Protein AF-A0A2H5F5C8-F1 (afdb_monomer)

pLDDT: mean 87.79, std 9.6, range [45.59, 97.62]

Structure (mmCIF, N/CA/C/O backbone):
data_AF-A0A2H5F5C8-F1
#
_entry.id   AF-A0A2H5F5C8-F1
#
loop_
_atom_site.group_PDB
_atom_site.id
_atom_site.type_symbol
_atom_site.label_atom_id
_atom_site.label_alt_id
_atom_site.label_comp_id
_atom_site.label_asym_id
_atom_site.label_entity_id
_atom_site.label_seq_id
_atom_site.pdbx_PDB_ins_code
_atom_site.Cartn_x
_atom_site.Cartn_y
_atom_site.Cartn_z
_atom_site.occupancy
_atom_site.B_iso_or_equiv
_atom_site.auth_seq_id
_atom_site.auth_comp_id
_atom_site.auth_asym_id
_atom_site.auth_atom_id
_atom_site.pdbx_PDB_model_num
ATOM 1 N N . MET A 1 1 ? 4.984 -5.733 -48.527 1.00 45.59 1 MET A N 1
ATOM 2 C CA . MET A 1 1 ? 6.056 -5.395 -47.570 1.00 45.59 1 MET A CA 1
ATOM 3 C C . MET A 1 1 ? 6.293 -6.634 -46.742 1.00 45.59 1 MET A C 1
ATOM 5 O O . MET A 1 1 ? 5.327 -7.147 -46.199 1.00 45.59 1 MET A O 1
ATOM 9 N N . THR A 1 2 ? 7.505 -7.177 -46.758 1.00 55.44 2 THR A N 1
ATOM 10 C CA . THR A 1 2 ?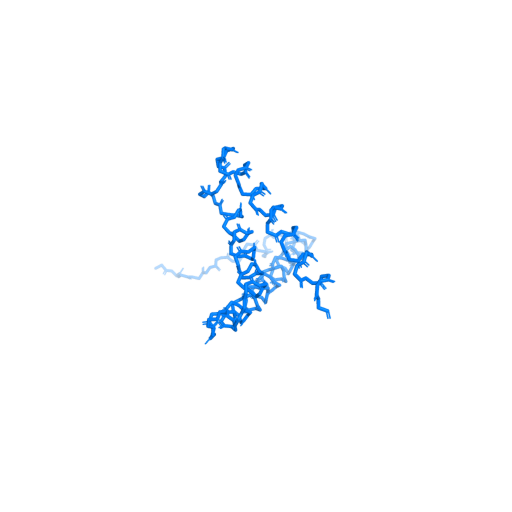 7.842 -8.352 -45.951 1.00 55.44 2 THR A CA 1
ATOM 11 C C . THR A 1 2 ? 8.065 -7.873 -44.523 1.00 55.44 2 THR A C 1
ATOM 13 O O . THR A 1 2 ? 8.989 -7.102 -44.284 1.00 55.44 2 THR A O 1
ATOM 16 N N . ASP A 1 3 ? 7.185 -8.281 -43.614 1.00 66.12 3 ASP A N 1
ATOM 17 C CA . ASP A 1 3 ? 7.158 -7.908 -42.191 1.00 66.12 3 ASP A CA 1
ATOM 18 C C . ASP A 1 3 ? 8.200 -8.684 -41.362 1.00 66.12 3 ASP A C 1
ATOM 20 O O . ASP A 1 3 ? 7.984 -8.986 -40.191 1.00 66.12 3 ASP A O 1
ATOM 24 N N . ASP A 1 4 ? 9.331 -9.049 -41.973 1.00 73.12 4 ASP A N 1
ATOM 25 C CA . ASP A 1 4 ? 10.385 -9.765 -41.261 1.00 73.12 4 ASP A CA 1
ATOM 26 C C . ASP A 1 4 ? 11.251 -8.758 -40.491 1.00 73.12 4 ASP A C 1
ATOM 28 O O . ASP A 1 4 ? 11.880 -7.884 -41.108 1.00 73.12 4 ASP A O 1
ATOM 32 N N . PRO A 1 5 ? 11.298 -8.836 -39.149 1.00 75.25 5 PRO A N 1
ATOM 33 C CA . PRO A 1 5 ? 12.105 -7.929 -38.355 1.00 75.25 5 PRO A CA 1
ATOM 34 C C . PRO A 1 5 ? 13.589 -8.126 -38.683 1.00 75.25 5 PRO A C 1
ATOM 36 O O . PRO A 1 5 ? 14.142 -9.219 -38.579 1.00 75.25 5 PRO A O 1
ATOM 39 N N . VAL A 1 6 ? 14.250 -7.038 -39.081 1.00 76.75 6 VAL A N 1
ATOM 40 C CA . VAL A 1 6 ? 15.679 -7.042 -39.408 1.00 76.75 6 VAL A CA 1
ATOM 41 C C . VAL A 1 6 ? 16.496 -7.256 -38.134 1.00 76.75 6 VAL A C 1
ATOM 43 O O . VAL A 1 6 ? 16.494 -6.407 -37.241 1.00 76.75 6 VAL A O 1
ATOM 46 N N . ASP A 1 7 ? 17.247 -8.357 -38.070 1.00 79.88 7 ASP A N 1
ATOM 47 C CA . ASP A 1 7 ? 18.155 -8.633 -36.956 1.00 79.88 7 ASP A CA 1
ATOM 48 C C . ASP A 1 7 ? 19.394 -7.721 -37.005 1.00 79.88 7 ASP A C 1
ATOM 50 O O . ASP A 1 7 ? 20.328 -7.922 -37.789 1.00 79.88 7 ASP A O 1
ATOM 54 N N . LEU A 1 8 ? 19.416 -6.707 -36.137 1.00 80.75 8 LEU A N 1
ATOM 55 C CA . LEU A 1 8 ? 20.527 -5.765 -36.005 1.00 80.75 8 LEU A CA 1
ATOM 56 C C . LEU A 1 8 ? 21.739 -6.350 -35.259 1.00 80.75 8 LEU A C 1
ATOM 58 O O . LEU A 1 8 ? 22.832 -5.783 -35.356 1.00 80.75 8 LEU A O 1
ATOM 62 N N . ASP A 1 9 ? 21.595 -7.473 -34.548 1.00 77.50 9 ASP A N 1
ATOM 63 C CA . ASP A 1 9 ? 22.703 -8.100 -33.818 1.00 77.50 9 ASP A CA 1
ATOM 64 C C . ASP A 1 9 ? 23.704 -8.772 -34.765 1.00 77.50 9 ASP A C 1
ATOM 66 O O . ASP A 1 9 ? 24.905 -8.813 -34.473 1.00 77.50 9 ASP A O 1
ATOM 70 N N . THR A 1 10 ? 23.270 -9.206 -35.953 1.00 79.00 10 THR A N 1
ATOM 71 C CA . THR A 1 10 ? 24.188 -9.696 -37.001 1.00 79.00 10 THR A CA 1
ATOM 72 C C . THR A 1 10 ? 25.226 -8.650 -37.415 1.00 79.00 10 THR A C 1
ATOM 74 O O . THR A 1 10 ? 26.347 -9.012 -37.773 1.00 79.00 10 THR A O 1
ATOM 77 N N . ARG A 1 11 ? 24.895 -7.357 -37.290 1.00 81.25 11 ARG A N 1
ATOM 78 C CA . ARG A 1 11 ? 25.766 -6.221 -37.637 1.00 81.25 11 ARG A CA 1
ATOM 79 C C . ARG A 1 11 ? 26.681 -5.771 -36.493 1.00 81.25 11 ARG A C 1
ATOM 81 O O . ARG A 1 11 ? 27.524 -4.902 -36.703 1.00 81.25 11 ARG A O 1
ATOM 88 N N . ARG A 1 12 ? 26.523 -6.324 -35.283 1.00 81.81 12 ARG A N 1
ATOM 89 C CA . ARG A 1 12 ? 27.374 -6.009 -34.124 1.00 81.81 12 ARG A CA 1
ATOM 90 C C . ARG A 1 12 ? 28.643 -6.860 -34.112 1.00 81.81 12 ARG A C 1
ATOM 92 O O . ARG A 1 12 ? 28.654 -8.002 -34.571 1.00 81.81 12 ARG A O 1
ATOM 99 N N . SER A 1 13 ? 29.703 -6.314 -33.514 1.00 87.31 13 SER A N 1
ATOM 100 C CA . SER A 1 13 ? 30.874 -7.106 -33.126 1.00 87.31 13 SER A CA 1
ATOM 101 C C . SER A 1 13 ? 30.466 -8.217 -32.150 1.00 87.31 13 SER A C 1
ATOM 103 O O . SER A 1 13 ? 29.433 -8.127 -31.481 1.00 87.31 13 SER A O 1
ATOM 105 N N . ALA A 1 14 ? 31.277 -9.273 -32.050 1.00 86.19 14 ALA A N 1
ATOM 106 C CA . ALA A 1 14 ? 31.010 -10.380 -31.129 1.00 86.19 14 ALA A CA 1
ATOM 107 C C . ALA A 1 14 ? 30.842 -9.896 -29.674 1.00 86.19 14 ALA A C 1
ATOM 109 O O . ALA A 1 14 ? 29.884 -10.277 -29.008 1.00 86.19 14 ALA A O 1
ATOM 110 N N . GLU A 1 15 ? 31.698 -8.977 -29.225 1.00 86.75 15 GLU A N 1
ATOM 111 C CA . GLU A 1 15 ? 31.604 -8.335 -27.907 1.00 86.75 15 GLU A CA 1
ATOM 112 C C . GLU A 1 15 ? 30.312 -7.519 -27.746 1.00 86.75 15 GLU A C 1
ATOM 114 O O . GLU A 1 15 ? 29.643 -7.604 -26.718 1.00 86.75 15 GLU A O 1
ATOM 119 N N . GLY A 1 16 ? 29.907 -6.775 -28.783 1.00 86.62 16 GLY A N 1
ATOM 120 C CA . GLY A 1 16 ? 28.669 -5.994 -28.777 1.00 86.62 16 GLY A CA 1
ATOM 121 C C . GLY A 1 16 ? 27.409 -6.859 -28.698 1.00 86.62 16 GLY A C 1
ATOM 122 O O . GLY A 1 16 ? 26.440 -6.463 -28.047 1.00 86.62 16 GLY A O 1
ATOM 123 N N . ARG A 1 17 ? 27.429 -8.048 -29.315 1.00 86.25 17 ARG A N 1
ATOM 124 C CA . ARG A 1 17 ? 26.360 -9.049 -29.183 1.00 86.25 17 ARG A CA 1
ATOM 125 C C . ARG A 1 17 ? 26.287 -9.605 -27.766 1.00 86.25 17 ARG A C 1
ATOM 127 O O . ARG A 1 17 ? 25.212 -9.588 -27.183 1.00 86.25 17 ARG A O 1
ATOM 134 N N . ILE A 1 18 ? 27.418 -10.019 -27.194 1.00 86.75 18 ILE A N 1
ATOM 135 C CA . ILE A 1 18 ? 27.481 -10.571 -25.830 1.00 86.75 18 ILE A CA 1
ATOM 136 C C . ILE A 1 18 ? 27.014 -9.532 -24.800 1.00 86.75 18 ILE A C 1
ATOM 138 O O . ILE A 1 18 ? 26.169 -9.827 -23.962 1.00 86.75 18 ILE A O 1
ATOM 142 N N . ALA A 1 19 ? 27.483 -8.284 -24.896 1.00 86.81 19 ALA A N 1
ATOM 143 C CA . ALA A 1 19 ? 27.067 -7.213 -23.989 1.00 86.81 19 ALA A CA 1
ATOM 144 C C . ALA A 1 19 ? 25.572 -6.864 -24.120 1.00 86.81 19 ALA A C 1
ATOM 146 O O . ALA A 1 19 ? 24.916 -6.494 -23.144 1.00 86.81 19 ALA A O 1
ATOM 147 N N . ALA A 1 20 ? 25.010 -6.937 -25.329 1.00 86.69 20 ALA A N 1
ATOM 148 C CA . ALA A 1 20 ? 23.572 -6.782 -25.526 1.00 86.69 20 ALA A CA 1
ATOM 149 C C . ALA A 1 20 ? 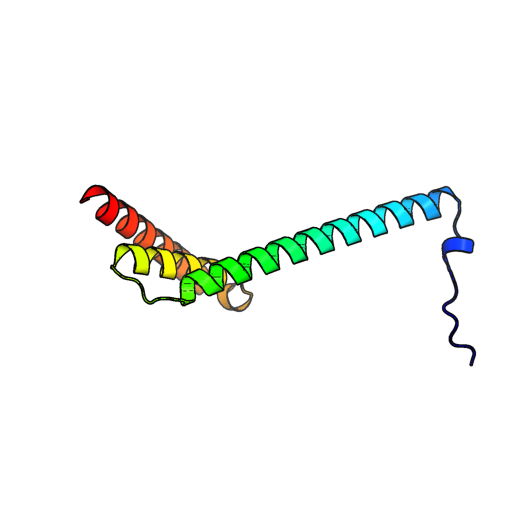22.785 -7.958 -24.937 1.00 86.69 20 ALA A C 1
ATOM 151 O O . ALA A 1 20 ? 21.751 -7.734 -24.312 1.00 86.69 20 ALA A O 1
ATOM 152 N N . ASP A 1 21 ? 23.292 -9.176 -25.093 1.00 87.56 21 ASP A N 1
ATOM 153 C CA . ASP A 1 21 ? 22.643 -10.379 -24.596 1.00 87.56 21 ASP A CA 1
ATOM 154 C C . ASP A 1 21 ? 22.604 -10.436 -23.068 1.00 87.56 21 ASP A C 1
ATOM 156 O O . ASP A 1 21 ? 21.534 -10.629 -22.496 1.00 87.56 21 ASP A O 1
ATOM 160 N N . ILE A 1 22 ? 23.722 -10.111 -22.407 1.00 89.38 22 ILE A N 1
ATOM 161 C CA . ILE A 1 22 ? 23.793 -9.974 -20.944 1.00 89.38 22 ILE A CA 1
ATOM 162 C C . ILE A 1 22 ? 22.747 -8.970 -20.453 1.00 89.38 22 ILE A C 1
ATOM 164 O O . ILE A 1 22 ? 21.964 -9.284 -19.565 1.00 89.38 22 ILE A O 1
ATOM 168 N N . ARG A 1 23 ? 22.666 -7.782 -21.071 1.00 89.69 23 ARG A N 1
ATOM 169 C CA . ARG A 1 23 ? 21.670 -6.766 -20.684 1.00 89.69 23 ARG A CA 1
ATOM 170 C C . ARG A 1 23 ? 20.235 -7.249 -20.871 1.00 89.69 23 ARG A C 1
ATOM 172 O O . ARG A 1 23 ? 19.395 -6.971 -20.020 1.00 89.69 23 ARG A O 1
ATOM 179 N N . ARG A 1 24 ? 19.942 -7.963 -21.964 1.00 89.94 24 ARG A N 1
ATOM 180 C CA . ARG A 1 24 ? 18.610 -8.544 -22.190 1.00 89.94 24 ARG A CA 1
ATOM 181 C C . ARG A 1 24 ? 18.277 -9.602 -21.151 1.00 89.94 24 ARG A C 1
ATOM 183 O O . ARG A 1 24 ? 17.140 -9.635 -20.697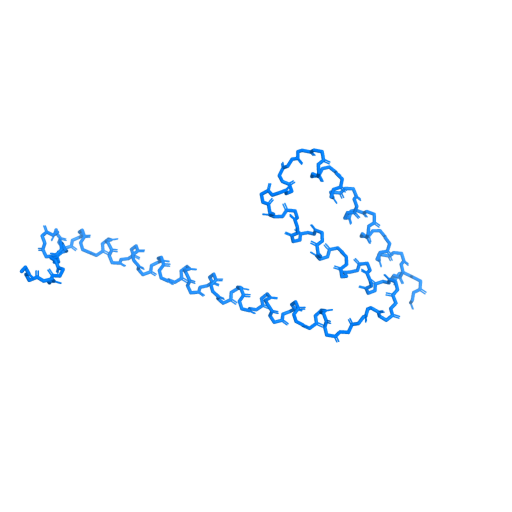 1.00 89.94 24 ARG A O 1
ATOM 190 N N . HIS A 1 25 ? 19.232 -10.454 -20.795 1.00 89.94 25 HIS A N 1
ATOM 191 C CA . HIS A 1 25 ? 19.024 -11.476 -19.778 1.00 89.94 25 HIS A CA 1
ATOM 192 C C . HIS A 1 25 ? 18.767 -10.837 -18.412 1.00 89.94 25 HIS A C 1
ATOM 194 O O . HIS A 1 25 ? 17.719 -11.083 -17.829 1.00 89.94 25 HIS A O 1
ATOM 200 N N . SER A 1 26 ? 19.613 -9.891 -17.993 1.00 88.88 26 SER A N 1
ATOM 201 C CA . SER A 1 26 ? 19.419 -9.156 -16.739 1.00 88.88 26 SER A CA 1
ATOM 202 C C . SER A 1 26 ? 18.081 -8.414 -16.680 1.00 88.88 26 SER A C 1
ATOM 204 O O . SER A 1 26 ? 17.447 -8.387 -15.630 1.00 88.88 26 SER A O 1
ATOM 206 N N . LEU A 1 27 ? 17.619 -7.829 -17.794 1.00 91.81 27 LEU A N 1
ATOM 207 C CA . LEU A 1 27 ? 16.298 -7.199 -17.851 1.00 91.81 27 LEU A CA 1
ATOM 208 C C . LEU A 1 27 ? 15.171 -8.232 -17.713 1.00 91.81 27 LEU A C 1
ATOM 210 O O . LEU A 1 27 ? 14.226 -7.998 -16.970 1.00 91.81 27 LEU A O 1
ATOM 214 N N . LYS A 1 28 ? 15.275 -9.379 -18.395 1.00 91.00 28 LYS A N 1
ATOM 215 C CA . LYS A 1 28 ? 14.283 -10.462 -18.302 1.00 91.00 28 LYS A CA 1
ATOM 216 C C . LYS A 1 28 ? 14.187 -11.039 -16.894 1.00 91.00 28 LYS A C 1
ATOM 218 O O . LYS A 1 28 ? 13.074 -11.283 -16.432 1.00 91.00 28 LYS A O 1
ATOM 223 N N . ASP A 1 29 ? 15.324 -11.243 -16.237 1.00 89.75 29 ASP A N 1
ATOM 224 C CA . ASP A 1 29 ? 15.382 -11.748 -14.865 1.00 89.75 29 ASP A CA 1
ATOM 225 C C . ASP A 1 29 ? 14.752 -10.730 -13.910 1.00 89.75 29 ASP A C 1
ATOM 227 O O . ASP A 1 29 ? 13.840 -11.067 -13.159 1.00 89.75 29 ASP A O 1
ATOM 231 N N . PHE A 1 30 ? 15.121 -9.451 -14.041 1.00 90.44 30 PHE A N 1
ATOM 232 C CA . PHE A 1 30 ? 14.506 -8.366 -13.277 1.00 90.44 30 PHE A CA 1
ATOM 233 C C . PHE A 1 30 ? 12.985 -8.298 -13.480 1.00 90.44 30 PHE A C 1
ATOM 235 O O . PHE A 1 30 ? 12.226 -8.172 -12.523 1.00 90.44 30 PHE A O 1
ATOM 242 N N . GLU A 1 31 ? 12.507 -8.408 -14.719 1.00 92.19 31 GLU A N 1
ATOM 243 C CA . GLU A 1 31 ? 11.075 -8.443 -15.011 1.00 92.19 31 GLU A CA 1
ATOM 244 C C . GLU A 1 31 ? 10.380 -9.675 -14.414 1.00 92.19 31 GLU A C 1
ATOM 246 O O . GLU A 1 31 ? 9.229 -9.579 -13.982 1.00 92.19 31 GLU A O 1
ATOM 251 N N . ALA A 1 32 ? 11.041 -10.836 -14.402 1.00 91.88 32 ALA A N 1
ATOM 252 C CA . ALA A 1 32 ? 10.512 -12.050 -13.788 1.00 91.88 32 ALA A CA 1
ATOM 253 C C . ALA A 1 32 ? 10.379 -11.892 -12.271 1.00 91.88 32 ALA A C 1
ATOM 255 O O . ALA A 1 32 ? 9.313 -12.191 -11.729 1.00 91.88 32 ALA A O 1
ATOM 256 N N . ASP A 1 33 ? 11.395 -11.331 -11.620 1.00 88.75 33 ASP A N 1
ATOM 257 C CA . ASP A 1 33 ? 11.379 -11.037 -10.188 1.00 88.75 33 ASP A CA 1
ATOM 258 C C . ASP A 1 33 ? 10.279 -10.029 -9.839 1.00 88.75 33 ASP A C 1
ATOM 260 O O . ASP A 1 33 ? 9.497 -10.244 -8.913 1.00 88.75 33 ASP A O 1
ATOM 264 N N . GLN A 1 34 ? 10.142 -8.958 -10.627 1.00 90.81 34 GLN A N 1
ATOM 265 C CA . GLN A 1 34 ? 9.071 -7.972 -10.457 1.00 90.81 34 GLN A CA 1
ATOM 266 C C . GLN A 1 34 ? 7.680 -8.605 -10.587 1.00 90.81 34 GLN A C 1
ATOM 268 O O . GLN A 1 34 ? 6.781 -8.286 -9.807 1.00 90.81 34 GLN A O 1
ATOM 273 N N . ARG A 1 35 ? 7.483 -9.521 -11.545 1.00 91.38 35 ARG A N 1
ATOM 274 C CA . ARG A 1 35 ? 6.218 -10.262 -11.685 1.00 91.38 35 ARG A CA 1
ATOM 275 C C . ARG A 1 35 ? 5.959 -11.177 -10.491 1.00 91.38 35 ARG A C 1
ATOM 277 O O . ARG A 1 35 ? 4.841 -11.186 -9.984 1.00 91.38 35 ARG A O 1
ATOM 284 N N . ALA A 1 36 ? 6.971 -11.907 -10.024 1.00 91.19 36 ALA A N 1
ATOM 285 C CA . ALA A 1 36 ? 6.845 -12.790 -8.867 1.00 91.19 36 ALA A CA 1
ATOM 286 C C . ALA A 1 36 ? 6.501 -12.011 -7.585 1.00 91.19 36 ALA A C 1
ATOM 288 O O . ALA A 1 36 ? 5.639 -12.436 -6.815 1.00 91.19 36 ALA A O 1
ATOM 289 N N . LEU A 1 37 ? 7.121 -10.842 -7.383 1.00 90.81 37 LEU A N 1
ATOM 290 C CA . LEU A 1 37 ? 6.813 -9.950 -6.264 1.00 90.81 37 LEU A CA 1
ATOM 291 C C . LEU A 1 37 ? 5.370 -9.438 -6.315 1.00 90.81 37 LEU A C 1
ATOM 293 O O . LEU A 1 37 ? 4.693 -9.451 -5.289 1.00 90.81 37 LEU A O 1
ATOM 297 N N . ARG A 1 38 ? 4.883 -9.035 -7.497 1.00 89.88 38 ARG A N 1
ATOM 298 C CA . ARG A 1 38 ? 3.490 -8.590 -7.674 1.00 89.88 38 ARG A CA 1
ATOM 299 C C . ARG A 1 38 ? 2.491 -9.702 -7.378 1.00 89.88 38 ARG A C 1
ATOM 301 O O . ARG A 1 38 ? 1.570 -9.472 -6.608 1.00 89.88 38 ARG A O 1
ATOM 308 N N . LEU A 1 39 ? 2.712 -10.904 -7.911 1.00 91.38 39 LEU A N 1
ATOM 309 C CA . LEU A 1 39 ? 1.814 -12.036 -7.677 1.00 91.38 39 LEU A CA 1
ATOM 310 C C . LEU A 1 39 ? 1.717 -12.372 -6.184 1.00 91.38 39 LEU A C 1
ATOM 312 O O . LEU A 1 39 ? 0.627 -12.500 -5.637 1.00 91.38 39 LEU A O 1
ATOM 316 N N . ARG A 1 40 ? 2.863 -12.439 -5.501 1.00 88.00 40 ARG A N 1
ATOM 317 C CA . ARG A 1 40 ? 2.897 -12.697 -4.058 1.00 88.00 40 ARG A CA 1
ATOM 318 C C . ARG A 1 40 ? 2.202 -11.592 -3.261 1.00 88.00 40 ARG A C 1
ATOM 320 O O . ARG A 1 40 ? 1.566 -11.874 -2.250 1.00 88.00 40 ARG A O 1
ATOM 327 N N . GLN A 1 41 ? 2.344 -10.338 -3.687 1.00 87.94 41 GLN A N 1
ATOM 328 C CA . GLN A 1 41 ? 1.645 -9.221 -3.065 1.00 87.94 41 GLN A CA 1
ATOM 329 C C . GLN A 1 41 ? 0.125 -9.352 -3.231 1.00 87.94 41 GLN A C 1
ATOM 331 O O . GLN A 1 41 ? -0.596 -9.228 -2.245 1.00 87.94 41 GLN A O 1
ATOM 336 N N . GLU A 1 42 ? -0.354 -9.657 -4.436 1.00 89.50 42 GLU A N 1
ATOM 337 C CA . GLU A 1 42 ? -1.780 -9.857 -4.719 1.00 89.50 42 GLU A CA 1
ATOM 338 C C . GLU A 1 42 ? -2.369 -11.006 -3.885 1.00 89.50 42 GLU A C 1
ATOM 340 O O . GLU A 1 42 ? -3.440 -10.861 -3.301 1.00 89.50 42 GLU A O 1
ATOM 345 N N . GLU A 1 43 ? -1.650 -12.123 -3.748 1.00 89.19 43 GLU A N 1
ATOM 346 C CA . GLU A 1 43 ? -2.068 -13.245 -2.897 1.00 89.19 43 GLU A CA 1
ATOM 347 C C . GLU A 1 43 ? -2.225 -12.839 -1.422 1.00 89.19 43 GLU A C 1
ATOM 349 O O . GLU A 1 43 ? -3.190 -13.242 -0.765 1.00 89.19 43 GLU A O 1
ATOM 354 N N . LEU A 1 44 ? -1.301 -12.025 -0.899 1.00 86.19 44 LEU A N 1
ATOM 355 C CA . LEU A 1 44 ? -1.384 -11.496 0.465 1.00 86.19 44 LEU A CA 1
ATOM 356 C C . LEU A 1 44 ? -2.567 -10.535 0.625 1.00 86.19 44 LEU A C 1
ATOM 358 O O . LEU A 1 44 ? -3.283 -10.615 1.622 1.00 86.19 44 LEU A O 1
ATOM 362 N N . GLU A 1 45 ? -2.806 -9.658 -0.352 1.00 89.31 45 GLU A N 1
ATOM 363 C CA . GLU A 1 45 ? -3.934 -8.720 -0.342 1.00 89.31 45 GLU A CA 1
ATOM 364 C C . GLU A 1 45 ? -5.282 -9.454 -0.389 1.00 89.31 45 GLU A C 1
ATOM 366 O O . GLU A 1 45 ? -6.196 -9.113 0.362 1.00 89.31 45 GLU A O 1
ATOM 371 N N . VAL A 1 46 ? -5.394 -10.521 -1.188 1.00 87.62 46 VAL A N 1
ATOM 372 C CA . VAL A 1 46 ? -6.588 -11.383 -1.226 1.00 87.62 46 VAL A CA 1
ATOM 373 C C . VAL A 1 46 ? -6.866 -11.995 0.146 1.00 87.62 46 VAL A C 1
ATOM 375 O O . VAL A 1 46 ? -8.010 -11.983 0.600 1.00 87.62 46 VAL A O 1
ATOM 378 N N . GLN A 1 47 ? -5.838 -12.493 0.837 1.00 83.94 47 GLN A N 1
ATOM 379 C CA . GLN A 1 47 ? -5.995 -13.029 2.193 1.00 83.94 47 GLN A CA 1
ATOM 380 C C . GLN A 1 47 ? -6.377 -11.937 3.201 1.00 83.94 47 GLN A C 1
ATOM 382 O O . GLN A 1 47 ? -7.229 -12.166 4.059 1.00 83.94 47 GLN A O 1
ATOM 387 N N . LEU A 1 48 ? -5.799 -10.739 3.072 1.00 83.19 48 LEU A N 1
ATOM 388 C CA . LEU A 1 48 ? -6.096 -9.593 3.934 1.00 83.19 48 LEU A CA 1
ATOM 389 C C . LEU A 1 48 ? -7.559 -9.134 3.809 1.00 83.19 48 LEU A C 1
ATOM 391 O O . LEU A 1 48 ? -8.170 -8.741 4.806 1.00 83.19 48 LEU A O 1
ATOM 395 N N . LEU A 1 49 ? -8.111 -9.207 2.593 1.00 81.06 49 LEU A N 1
ATOM 396 C CA . LEU A 1 49 ? -9.489 -8.842 2.252 1.00 81.06 49 LEU A CA 1
ATOM 397 C C . LEU A 1 49 ? -10.505 -9.967 2.497 1.00 81.06 49 LEU A C 1
ATOM 399 O O . LEU A 1 49 ? -11.705 -9.695 2.544 1.00 81.06 49 LEU A O 1
ATOM 403 N N . ALA A 1 50 ? -10.056 -11.215 2.654 1.00 86.06 50 ALA A N 1
ATOM 404 C CA . ALA A 1 50 ? -10.941 -12.375 2.763 1.00 86.06 50 ALA A CA 1
ATOM 405 C C . ALA A 1 50 ? -11.879 -12.309 3.977 1.00 86.06 50 ALA A C 1
ATOM 407 O O . ALA A 1 50 ? -12.989 -12.839 3.922 1.00 86.06 50 ALA A O 1
ATOM 408 N N . GLN A 1 51 ? -11.446 -11.668 5.067 1.00 87.62 51 GLN A N 1
ATOM 409 C CA . GLN A 1 51 ? -12.266 -11.470 6.259 1.00 87.62 51 GLN A CA 1
ATOM 410 C C . GLN A 1 51 ? -12.110 -10.056 6.832 1.00 87.62 51 GLN A C 1
ATOM 412 O O . GLN A 1 51 ? -11.005 -9.498 6.817 1.00 87.62 51 GLN A O 1
ATOM 417 N N . PRO A 1 52 ? -13.189 -9.476 7.395 1.00 89.19 52 PRO A N 1
ATOM 418 C CA . PRO A 1 52 ? -13.090 -8.298 8.249 1.00 89.19 52 PRO A CA 1
ATOM 419 C C . PRO A 1 52 ? -12.102 -8.529 9.397 1.00 89.19 52 PRO A C 1
ATOM 421 O O . PRO A 1 52 ? -11.865 -9.663 9.803 1.00 89.19 52 PRO A O 1
ATOM 424 N N . ALA A 1 53 ? -11.517 -7.456 9.927 1.00 92.12 53 ALA A N 1
ATOM 425 C CA . ALA A 1 53 ? -10.694 -7.562 11.128 1.00 92.12 53 ALA A CA 1
ATOM 426 C C . ALA A 1 53 ? -11.523 -8.079 12.316 1.00 92.12 53 ALA A C 1
ATOM 428 O O . ALA A 1 53 ? -12.614 -7.569 12.575 1.00 92.12 53 ALA A O 1
ATOM 429 N N . ALA A 1 54 ? -10.994 -9.058 13.049 1.00 90.75 54 ALA A N 1
ATOM 430 C CA . ALA A 1 54 ? -11.651 -9.632 14.221 1.00 90.75 54 ALA A CA 1
ATOM 431 C C . ALA A 1 54 ? -11.511 -8.749 15.473 1.00 90.75 54 ALA A C 1
ATOM 433 O O . ALA A 1 54 ? -12.299 -8.866 16.409 1.00 90.75 54 ALA A O 1
ATOM 434 N N . ASN A 1 55 ? -10.502 -7.877 15.512 1.00 90.56 55 ASN A N 1
ATOM 435 C CA . ASN A 1 55 ? -10.237 -6.955 16.615 1.00 90.56 55 ASN A CA 1
ATOM 436 C C . ASN A 1 55 ? -9.527 -5.681 16.122 1.00 90.56 55 ASN A C 1
ATOM 438 O O . ASN A 1 55 ? -9.110 -5.586 14.965 1.00 90.56 55 ASN A O 1
ATOM 442 N N . TRP A 1 56 ? -9.392 -4.697 17.013 1.00 91.56 56 TRP A N 1
ATOM 443 C CA . TRP A 1 56 ? -8.790 -3.400 16.696 1.00 91.56 56 TRP A CA 1
ATOM 444 C C . TRP A 1 56 ? -7.312 -3.485 16.320 1.00 91.56 56 TRP A C 1
ATOM 446 O O . TRP A 1 56 ? -6.879 -2.753 15.435 1.00 91.56 56 TRP A O 1
ATOM 456 N N . HIS A 1 57 ? -6.557 -4.409 16.910 1.00 91.44 57 HIS A N 1
ATOM 457 C CA . HIS A 1 57 ? -5.159 -4.633 16.549 1.00 91.44 57 HIS A CA 1
ATOM 458 C C . HIS A 1 57 ? -5.011 -5.153 15.118 1.00 91.44 57 HIS A C 1
ATOM 460 O O . HIS A 1 57 ? -4.224 -4.626 14.335 1.00 91.44 57 HIS A O 1
ATOM 466 N N . GLU A 1 58 ? -5.830 -6.128 14.721 1.00 90.44 58 GLU A N 1
ATOM 467 C CA . GLU A 1 58 ? -5.862 -6.602 13.338 1.00 90.44 58 GLU A CA 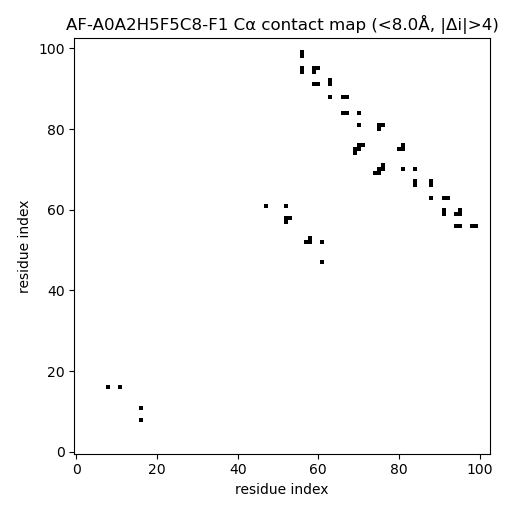1
ATOM 468 C C . GLU A 1 58 ? -6.319 -5.496 12.372 1.00 90.44 58 GLU A C 1
ATOM 470 O O . GLU A 1 58 ? -5.755 -5.345 11.287 1.00 90.44 58 GLU A O 1
ATOM 475 N N . ALA A 1 59 ? -7.298 -4.674 12.766 1.00 92.62 59 ALA A N 1
ATOM 476 C CA . ALA A 1 59 ? -7.728 -3.525 11.971 1.00 92.62 59 ALA A CA 1
ATOM 477 C C . ALA A 1 59 ? -6.598 -2.496 11.790 1.00 92.62 59 ALA A C 1
ATOM 479 O O . ALA A 1 59 ? -6.406 -1.994 10.681 1.00 92.62 59 ALA A O 1
ATOM 480 N N . ALA A 1 60 ? -5.823 -2.221 12.842 1.00 93.88 60 ALA A N 1
ATOM 481 C CA . ALA A 1 60 ? -4.681 -1.315 12.798 1.00 93.88 60 ALA A CA 1
ATOM 482 C C . ALA A 1 60 ? -3.570 -1.840 11.876 1.00 93.88 60 ALA A C 1
ATOM 484 O O . ALA A 1 60 ? -3.047 -1.075 11.067 1.00 93.88 60 ALA A O 1
ATOM 485 N N . LEU A 1 61 ? -3.272 -3.145 11.915 1.00 91.75 61 LEU A N 1
ATOM 486 C CA . LEU A 1 61 ? -2.323 -3.788 10.996 1.00 91.75 61 LEU A CA 1
ATOM 487 C C . LEU A 1 61 ? -2.777 -3.671 9.532 1.00 91.75 61 LEU A C 1
ATOM 489 O O . LEU A 1 61 ? -1.996 -3.273 8.665 1.00 91.75 61 LEU A O 1
ATOM 493 N N . LYS A 1 62 ? -4.057 -3.958 9.256 1.00 92.25 62 LYS A N 1
ATOM 494 C CA . LYS A 1 62 ? -4.648 -3.818 7.912 1.00 92.25 62 LYS A CA 1
ATOM 495 C C . LYS A 1 62 ? -4.592 -2.370 7.415 1.00 92.25 62 LYS A C 1
ATOM 497 O O . LYS A 1 62 ? -4.226 -2.128 6.264 1.00 92.25 62 LYS A O 1
ATOM 502 N N . ALA A 1 63 ? -4.911 -1.404 8.277 1.00 93.94 63 ALA A N 1
ATOM 503 C CA . ALA A 1 63 ? -4.843 0.018 7.954 1.00 93.94 63 ALA A CA 1
ATOM 504 C C . ALA A 1 63 ? -3.402 0.483 7.695 1.00 93.94 63 ALA A C 1
ATOM 506 O O . ALA A 1 63 ? -3.152 1.168 6.704 1.00 93.94 63 ALA A O 1
ATOM 507 N N . GLN A 1 64 ? -2.449 0.071 8.537 1.00 94.38 64 GLN A N 1
ATOM 508 C CA . GLN A 1 64 ? -1.031 0.394 8.375 1.00 94.38 64 GLN A CA 1
ATOM 509 C C . GLN A 1 64 ? -0.511 -0.102 7.021 1.00 94.38 64 GLN A C 1
ATOM 511 O O . GLN A 1 64 ? 0.147 0.648 6.297 1.00 94.38 64 GLN A O 1
ATOM 516 N N . TYR A 1 65 ? -0.856 -1.338 6.651 1.00 92.12 65 TYR A N 1
ATOM 517 C CA . TYR A 1 65 ? -0.517 -1.907 5.351 1.00 92.12 65 TYR A CA 1
ATOM 518 C C . TYR A 1 65 ? -1.080 -1.075 4.187 1.00 92.12 65 TYR A C 1
ATOM 520 O O . TYR A 1 65 ? -0.328 -0.661 3.303 1.00 92.12 65 TYR A O 1
ATOM 528 N N . LEU A 1 66 ? -2.385 -0.775 4.212 1.00 92.75 66 LEU A N 1
ATOM 529 C CA . LEU A 1 66 ? -3.057 -0.012 3.155 1.00 92.75 66 LEU A CA 1
ATOM 530 C C . LEU A 1 66 ? -2.452 1.391 2.988 1.00 92.75 66 LEU A C 1
ATOM 532 O O . LEU A 1 66 ? -2.182 1.828 1.871 1.00 92.75 66 LEU A O 1
ATOM 536 N N . ILE A 1 67 ? -2.222 2.096 4.099 1.00 95.12 67 ILE A N 1
ATOM 537 C CA . ILE A 1 67 ? -1.674 3.458 4.094 1.00 95.12 67 ILE A CA 1
ATOM 538 C C . IL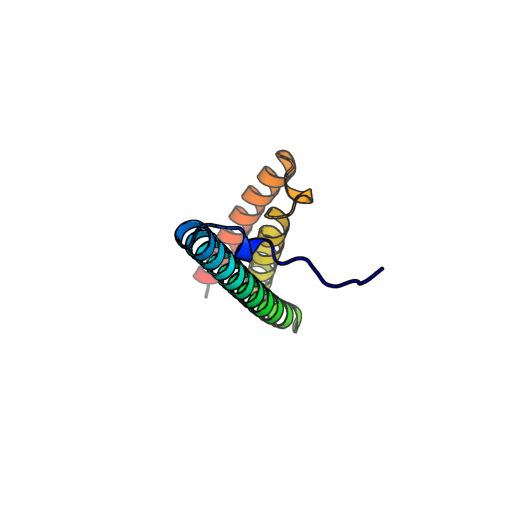E A 1 67 ? -0.243 3.458 3.556 1.00 95.12 67 ILE A C 1
ATOM 540 O O . ILE A 1 67 ? 0.104 4.312 2.739 1.00 95.12 67 ILE A O 1
ATOM 544 N N . ARG A 1 68 ? 0.578 2.476 3.951 1.00 94.12 68 ARG A N 1
ATOM 545 C CA . ARG A 1 68 ? 1.932 2.321 3.411 1.00 94.12 68 ARG A CA 1
ATOM 546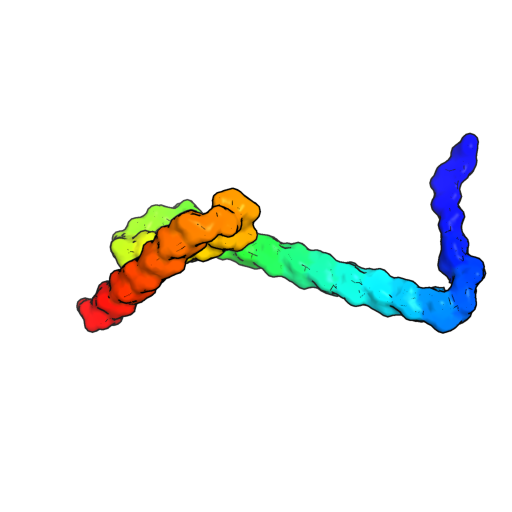 C C . ARG A 1 68 ? 1.896 2.065 1.907 1.00 94.12 68 ARG A C 1
ATOM 548 O O . ARG A 1 68 ? 2.636 2.714 1.175 1.00 94.12 68 ARG A O 1
ATOM 555 N N . ARG A 1 69 ? 0.982 1.219 1.424 1.00 92.12 69 ARG A N 1
ATOM 556 C CA . ARG A 1 69 ? 0.816 0.992 -0.017 1.00 92.12 69 ARG A CA 1
ATOM 557 C C . ARG A 1 69 ? 0.376 2.253 -0.758 1.00 92.12 69 ARG A C 1
ATOM 559 O O . ARG A 1 69 ? 0.906 2.552 -1.823 1.00 92.12 69 ARG A O 1
ATOM 566 N N . TYR A 1 70 ? -0.546 3.022 -0.184 1.00 93.12 70 TYR A N 1
ATOM 567 C CA . TYR A 1 70 ? -0.959 4.300 -0.755 1.00 93.12 70 TYR A CA 1
ATOM 568 C C . TYR A 1 70 ? 0.204 5.302 -0.814 1.00 93.12 70 TYR A C 1
ATOM 570 O O . TYR A 1 70 ? 0.329 6.009 -1.810 1.00 93.12 70 TYR A O 1
ATOM 578 N N . SER A 1 71 ? 1.094 5.326 0.186 1.00 94.75 71 SER A N 1
ATOM 579 C CA . SER A 1 71 ? 2.248 6.244 0.209 1.00 94.75 71 SER A CA 1
ATOM 580 C C . SER A 1 71 ? 3.225 6.071 -0.957 1.00 94.75 71 SER A C 1
ATOM 582 O O . SER A 1 71 ? 3.908 7.027 -1.316 1.00 94.75 71 SER A O 1
ATOM 584 N N . GLU A 1 72 ? 3.251 4.886 -1.576 1.00 91.94 72 GLU A N 1
ATOM 585 C CA . GLU A 1 72 ? 4.095 4.556 -2.733 1.00 91.94 72 GLU A CA 1
ATOM 586 C C . GLU A 1 72 ? 3.507 5.058 -4.068 1.00 91.94 72 GLU A C 1
ATOM 588 O O . GLU A 1 72 ? 4.160 4.971 -5.108 1.00 91.94 72 GLU A O 1
ATOM 593 N N . THR A 1 73 ? 2.272 5.572 -4.063 1.00 92.75 73 THR A N 1
ATOM 594 C CA . THR A 1 73 ? 1.582 6.063 -5.265 1.00 92.75 73 THR A CA 1
ATOM 595 C C . THR A 1 73 ? 1.956 7.507 -5.598 1.00 92.75 73 THR A C 1
ATOM 597 O O . THR A 1 73 ? 2.336 8.299 -4.732 1.00 92.75 73 THR A O 1
ATOM 600 N N . ALA A 1 74 ? 1.800 7.892 -6.867 1.00 92.06 74 ALA A N 1
ATOM 601 C CA . ALA A 1 74 ? 2.028 9.272 -7.292 1.00 92.06 74 ALA A CA 1
ATOM 602 C C . ALA A 1 74 ? 1.034 10.240 -6.622 1.00 92.06 74 ALA A C 1
ATOM 604 O O . ALA A 1 74 ? 1.376 11.378 -6.306 1.00 92.06 74 ALA A O 1
ATOM 605 N N . GLU A 1 75 ? -0.181 9.781 -6.342 1.00 90.56 75 GLU A N 1
ATOM 606 C CA . GLU A 1 75 ? -1.243 10.523 -5.673 1.00 90.56 75 GLU A CA 1
ATOM 607 C C . GLU A 1 75 ? -0.873 10.901 -4.233 1.00 90.56 75 GLU A C 1
ATOM 609 O O . GLU A 1 75 ? -1.302 11.945 -3.731 1.00 90.56 75 GLU A O 1
ATOM 614 N N . ALA A 1 76 ? -0.054 10.090 -3.566 1.00 92.75 76 ALA A N 1
ATOM 615 C CA . ALA A 1 76 ? 0.436 10.378 -2.226 1.00 92.75 76 ALA A CA 1
ATOM 616 C C . ALA A 1 76 ? 1.679 11.278 -2.201 1.00 92.75 76 ALA A C 1
ATOM 618 O O . ALA A 1 76 ? 2.081 11.686 -1.118 1.00 92.75 76 ALA A O 1
ATOM 619 N N . SER A 1 77 ? 2.289 11.610 -3.344 1.00 90.81 77 SER A N 1
ATOM 620 C CA . SER A 1 77 ? 3.585 12.317 -3.402 1.00 90.81 77 SER A CA 1
ATOM 621 C C . SER A 1 77 ? 3.580 13.759 -2.872 1.00 90.81 77 SER A C 1
ATOM 623 O O . SER A 1 77 ? 4.642 14.312 -2.593 1.00 90.81 77 SER A O 1
ATOM 625 N N . ASP A 1 78 ? 2.406 14.375 -2.711 1.00 96.00 78 ASP A N 1
ATOM 626 C CA . ASP A 1 78 ? 2.277 15.708 -2.120 1.00 96.00 78 ASP A CA 1
ATOM 627 C C . ASP A 1 78 ? 2.835 15.747 -0.685 1.00 96.00 78 ASP A C 1
ATOM 629 O O . ASP A 1 78 ? 2.497 14.908 0.152 1.00 96.00 78 ASP A O 1
ATOM 633 N N . ALA A 1 79 ? 3.651 16.760 -0.379 1.00 95.06 79 ALA A N 1
ATOM 634 C CA . ALA A 1 79 ? 4.381 16.847 0.888 1.00 95.06 79 ALA A CA 1
ATOM 635 C C . ALA A 1 79 ? 3.458 16.830 2.117 1.00 95.06 79 ALA A C 1
ATOM 637 O O . ALA A 1 79 ? 3.764 16.186 3.120 1.00 95.06 79 ALA A O 1
ATOM 638 N N . ARG A 1 80 ? 2.291 17.484 2.035 1.00 95.81 80 ARG A N 1
ATOM 639 C CA . ARG A 1 80 ? 1.321 17.501 3.136 1.00 95.81 80 ARG A CA 1
ATOM 640 C C . ARG A 1 80 ? 0.674 16.130 3.327 1.00 95.81 80 ARG A C 1
ATOM 642 O O . ARG A 1 80 ? 0.389 15.743 4.460 1.00 95.81 80 ARG A O 1
ATOM 649 N N . ARG A 1 81 ? 0.422 15.395 2.239 1.00 94.44 81 ARG A N 1
ATOM 650 C CA . ARG A 1 81 ? -0.089 14.017 2.308 1.00 94.44 81 ARG A CA 1
ATOM 651 C C . ARG A 1 81 ? 0.943 13.077 2.921 1.00 94.44 81 ARG A C 1
ATOM 653 O O . ARG A 1 81 ? 0.568 12.312 3.801 1.00 94.44 81 ARG A O 1
ATOM 660 N N . GLN A 1 82 ? 2.211 13.178 2.526 1.00 96.06 82 GLN A N 1
ATOM 661 C CA . GLN A 1 82 ? 3.294 12.382 3.115 1.00 96.06 82 GLN A CA 1
ATOM 662 C C . GLN A 1 82 ? 3.421 12.620 4.624 1.00 96.06 82 GLN A C 1
ATOM 664 O O . GLN A 1 82 ? 3.429 11.660 5.386 1.00 96.06 82 GLN A O 1
ATOM 669 N N . GLU A 1 83 ? 3.391 13.877 5.081 1.00 97.19 83 GLU A N 1
ATOM 670 C CA . GLU A 1 83 ? 3.463 14.186 6.518 1.00 97.19 83 GLU A CA 1
ATOM 671 C C . GLU A 1 83 ? 2.283 13.588 7.309 1.00 97.19 83 GLU A C 1
ATOM 673 O O . GLU A 1 83 ? 2.459 13.062 8.411 1.00 97.19 83 GLU A O 1
ATOM 678 N N . LEU A 1 84 ? 1.067 13.628 6.751 1.00 97.19 84 LEU A N 1
ATOM 679 C CA . LEU A 1 84 ? -0.100 12.987 7.367 1.00 97.19 84 LEU A CA 1
ATOM 680 C C . LEU A 1 84 ? 0.033 11.460 7.404 1.00 97.19 84 LEU A C 1
ATOM 682 O O . LEU A 1 84 ? -0.334 10.845 8.407 1.00 97.19 84 LEU A O 1
ATOM 686 N N . ILE A 1 85 ? 0.551 10.855 6.333 1.00 97.12 85 ILE A N 1
ATOM 687 C CA . ILE A 1 85 ? 0.785 9.411 6.253 1.00 97.12 85 ILE A CA 1
ATOM 688 C C . ILE A 1 85 ? 1.808 8.990 7.309 1.00 97.12 85 ILE A C 1
ATOM 690 O O . ILE A 1 85 ? 1.514 8.087 8.088 1.00 97.12 85 ILE A O 1
ATOM 694 N N . GLU A 1 86 ? 2.956 9.663 7.398 1.00 97.19 86 GLU A N 1
ATOM 695 C CA . GLU A 1 86 ? 3.998 9.351 8.384 1.00 97.19 86 GLU A CA 1
ATOM 696 C C . GLU A 1 86 ? 3.468 9.408 9.820 1.00 97.19 86 GLU A C 1
ATOM 698 O O . GLU A 1 86 ? 3.652 8.460 10.587 1.00 97.19 86 GLU A O 1
ATOM 703 N N . ARG A 1 87 ? 2.745 10.480 10.174 1.00 97.62 87 ARG A N 1
ATOM 704 C CA . ARG A 1 87 ? 2.134 10.616 11.507 1.00 97.62 87 ARG A CA 1
ATOM 705 C C . ARG A 1 87 ? 1.136 9.499 11.792 1.00 97.62 87 ARG A C 1
ATOM 707 O O . ARG A 1 87 ? 1.214 8.867 12.839 1.00 97.62 87 ARG A O 1
ATOM 714 N N . THR A 1 88 ? 0.248 9.217 10.840 1.00 97.50 88 THR A N 1
ATOM 715 C CA . THR A 1 88 ? -0.777 8.175 10.998 1.00 97.50 88 THR A CA 1
ATOM 716 C C . THR A 1 88 ? -0.149 6.789 11.145 1.00 97.50 88 THR A C 1
ATOM 718 O O . THR A 1 88 ? -0.584 6.000 11.979 1.00 97.50 88 THR A O 1
ATOM 721 N N . LEU A 1 89 ? 0.897 6.481 10.370 1.00 97.06 89 LEU A N 1
ATOM 722 C CA . LEU A 1 89 ? 1.628 5.218 10.487 1.00 97.06 89 LEU A CA 1
ATOM 723 C C . LEU A 1 89 ? 2.314 5.083 11.852 1.00 97.06 89 LEU A C 1
ATOM 725 O O . LEU A 1 89 ? 2.285 3.996 12.428 1.00 97.06 89 LEU A O 1
ATOM 729 N N . GLY A 1 90 ? 2.884 6.172 12.377 1.00 97.06 90 GLY A N 1
ATOM 730 C CA . GLY A 1 90 ? 3.457 6.210 13.723 1.00 97.06 90 GLY A CA 1
ATOM 731 C C . GLY A 1 90 ? 2.411 5.993 14.820 1.00 97.06 90 GLY A C 1
ATOM 732 O O . GLY A 1 90 ? 2.632 5.205 15.737 1.00 97.06 90 GLY A O 1
ATOM 733 N N . ASP A 1 91 ? 1.246 6.630 14.704 1.00 96.62 91 ASP A N 1
ATOM 734 C CA . ASP A 1 91 ? 0.143 6.462 15.655 1.00 96.62 91 ASP A CA 1
ATOM 735 C C . ASP A 1 91 ? -0.399 5.025 15.654 1.00 96.62 91 ASP A C 1
ATOM 737 O O . ASP A 1 91 ? -0.600 4.443 16.720 1.00 96.62 91 ASP A O 1
ATOM 741 N N . LEU A 1 92 ? -0.567 4.425 14.470 1.00 95.69 92 LEU A N 1
ATOM 742 C CA . LEU A 1 92 ? -0.973 3.024 14.332 1.00 95.69 92 LEU A CA 1
ATOM 743 C C . LEU A 1 92 ? 0.075 2.063 14.899 1.00 95.69 92 LEU A C 1
ATOM 745 O O . LEU A 1 92 ? -0.300 1.087 15.539 1.00 95.69 92 LEU A O 1
ATOM 749 N N . ALA A 1 93 ? 1.369 2.330 14.693 1.00 94.75 93 ALA A N 1
ATOM 750 C CA . ALA A 1 93 ? 2.436 1.506 15.257 1.00 94.75 93 ALA A CA 1
ATOM 751 C C . ALA A 1 93 ? 2.384 1.493 16.791 1.00 94.75 93 ALA A C 1
ATOM 753 O O . ALA A 1 93 ? 2.402 0.417 17.383 1.00 94.75 93 ALA A O 1
ATOM 754 N N . ARG A 1 94 ? 2.212 2.662 17.425 1.00 94.19 94 ARG A N 1
ATOM 755 C CA . ARG A 1 94 ? 2.039 2.747 18.885 1.00 94.19 94 ARG A CA 1
ATOM 756 C C . ARG A 1 94 ? 0.805 1.984 19.362 1.00 94.19 94 ARG A C 1
ATOM 758 O O . ARG A 1 94 ? 0.907 1.212 20.301 1.00 94.19 94 ARG A O 1
ATOM 765 N N . LEU A 1 95 ? -0.333 2.133 18.678 1.00 91.88 95 LEU A N 1
ATOM 766 C CA . LEU A 1 95 ? -1.561 1.403 19.016 1.00 91.88 95 LEU A CA 1
ATOM 767 C C . LEU A 1 95 ? -1.375 -0.124 18.939 1.00 91.88 95 LEU A C 1
ATOM 769 O O . LEU A 1 95 ? -1.891 -0.863 19.774 1.00 91.88 95 LEU A O 1
ATOM 773 N N . ILE A 1 96 ? -0.646 -0.602 17.927 1.00 92.38 96 ILE A N 1
ATOM 774 C CA . ILE A 1 96 ? -0.333 -2.025 17.739 1.00 92.38 96 ILE A CA 1
ATOM 775 C C . ILE A 1 96 ? 0.559 -2.536 18.877 1.00 92.38 96 ILE A C 1
ATOM 777 O O . ILE A 1 96 ? 0.314 -3.628 19.388 1.00 92.38 96 ILE A O 1
ATOM 781 N N . GLU A 1 97 ? 1.570 -1.759 19.267 1.00 91.38 97 GLU A N 1
ATOM 782 C CA . GLU A 1 97 ? 2.467 -2.081 20.382 1.00 91.38 97 GLU A CA 1
ATOM 783 C C . GLU A 1 97 ? 1.725 -2.098 21.726 1.00 91.38 97 GLU A C 1
ATOM 785 O O . GLU A 1 97 ? 1.917 -3.023 22.512 1.00 91.38 97 GLU A O 1
ATOM 790 N N . GLU A 1 98 ? 0.839 -1.129 21.967 1.00 87.94 98 GLU A N 1
ATOM 791 C CA . GLU A 1 98 ? 0.034 -1.025 23.191 1.00 87.94 98 GLU A CA 1
ATOM 792 C C . GLU A 1 98 ? -0.957 -2.195 23.337 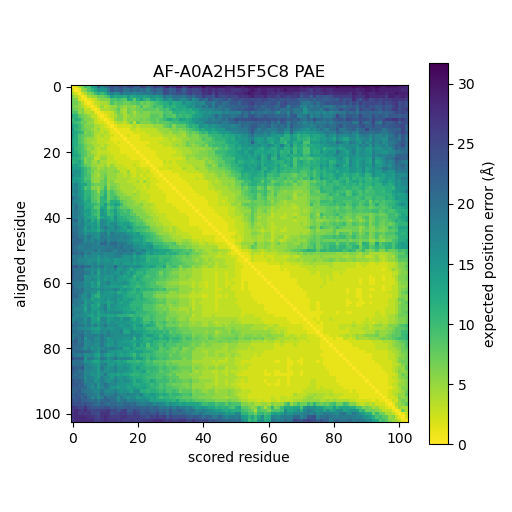1.00 87.94 98 GLU A C 1
ATOM 794 O O . GLU A 1 98 ? -0.970 -2.847 24.379 1.00 87.94 98 GLU A O 1
ATOM 799 N N . ASP A 1 99 ? -1.722 -2.546 22.292 1.00 78.69 99 ASP A N 1
ATOM 800 C CA . ASP A 1 99 ? -2.647 -3.701 22.342 1.00 78.69 99 ASP A CA 1
ATOM 801 C C . ASP A 1 99 ? -1.903 -5.047 22.425 1.00 78.69 99 ASP A C 1
ATOM 803 O O . ASP A 1 99 ? -2.441 -6.037 22.917 1.00 78.69 99 ASP A O 1
ATOM 807 N N . GLY A 1 100 ? -0.657 -5.094 21.941 1.00 66.31 100 GLY A N 1
ATOM 808 C CA . GLY A 1 100 ? 0.218 -6.259 22.065 1.00 66.31 100 GLY A CA 1
ATOM 809 C C . GLY A 1 100 ? 0.841 -6.420 23.455 1.00 66.31 100 GLY A C 1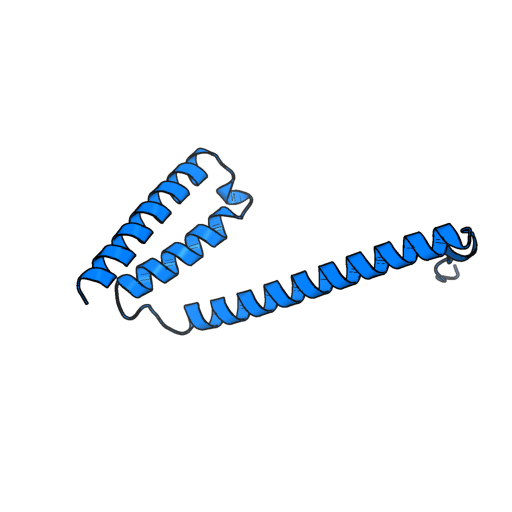
ATOM 810 O O . GLY A 1 100 ? 1.193 -7.539 23.816 1.00 66.31 100 GLY A O 1
ATOM 811 N N . ALA A 1 101 ? 0.977 -5.335 24.223 1.00 63.56 101 ALA A N 1
ATOM 812 C CA . ALA A 1 101 ? 1.520 -5.347 25.583 1.00 63.56 101 ALA A CA 1
ATOM 813 C C . ALA A 1 101 ? 0.473 -5.708 26.655 1.00 63.56 101 ALA A C 1
ATOM 815 O O . ALA A 1 101 ? 0.844 -6.176 27.730 1.00 63.56 101 ALA A O 1
ATOM 816 N N . ASP A 1 102 ? -0.814 -5.507 26.357 1.00 57.53 102 ASP A N 1
ATOM 817 C CA . ASP A 1 102 ? -1.953 -5.822 27.236 1.00 57.53 102 ASP A CA 1
ATOM 818 C C . ASP A 1 102 ? -2.488 -7.270 27.079 1.00 57.53 102 ASP A C 1
ATOM 820 O O . ASP A 1 102 ? -3.446 -7.653 27.758 1.00 57.53 102 ASP A O 1
ATOM 824 N N . ARG A 1 103 ? -1.887 -8.091 26.203 1.00 54.00 103 ARG A N 1
ATOM 825 C CA . ARG A 1 103 ? -2.202 -9.524 26.011 1.00 54.00 103 ARG A CA 1
ATOM 826 C C . ARG A 1 103 ? -1.105 -10.437 26.545 1.00 54.00 103 ARG A C 1
ATOM 828 O O . ARG A 1 103 ? -1.473 -11.526 27.042 1.00 54.00 103 ARG A O 1
#

Sequence (103 aa):
MTDDPVDLDTRRSAEG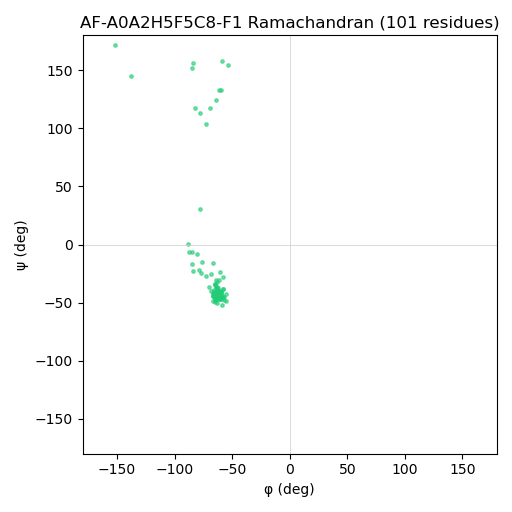RIAADIRRHSLKDFEADQRALRLRQEELEVQLLAQPAANWHEAALKAQYLIRRYSETAEASDARRQELIERTLGDLARLIEEDGADR

Foldseek 3Di:
DPPDDDDCLVVDDPVRNVVVVVVVVVVVVVVVVVVVVVVVVVVVVCVLPVDDDPDPLSVLVSVLVVLVVVCPDPVCPDPVSNVVSVVSNVVSVVVNVVVVVVD

Solvent-accessible surface area (backbone atoms only — not comparable to full-atom values): 5974 Å² total; per-residue (Å²): 132,84,89,69,82,80,70,65,59,80,78,42,54,75,67,56,38,52,58,50,48,53,53,52,48,54,50,53,51,52,52,50,52,55,49,53,53,50,52,55,48,51,55,50,50,52,60,61,66,71,50,79,63,90,46,70,56,53,40,39,54,54,48,46,53,52,53,55,58,47,57,76,36,79,88,29,63,48,69,71,53,41,54,52,49,54,52,51,48,51,54,39,51,51,52,43,52,53,60,61,70,78,107

Radius of gyration: 23.34 Å; Cα contacts (8 Å, |Δi|>4): 33; chains: 1; bounding box: 45×31×75 Å

Organism: NCBI:txid1077935

Secondary structure (DSSP, 8-state):
---PPP-SGGGS-HHHHHHHHHHHHHHHHHHHHHHHHHHHHHHHHHHHHSS--SSHHHHHHHHHHHHHHHHTSGGG-SHHHHHHHHHHHHHHHHHHHHHHH--

Mean predicted aligned error: 9.4 Å

Nearest PDB structures (foldseek):
  3fd9-assembly1_C  TM=2.838E-01  e=8.288E+00  Pseudomonas aeruginosa UCBPP-PA14